Protein AF-A0A0A0DND3-F1 (afdb_monomer_lite)

Radius of gyration: 25.74 Å; chains: 1; bounding box: 34×64×56 Å

pLDDT: mean 73.7, std 19.66, range [35.19, 97.44]

Sequence (98 aa):
MKIGNPLDKAVGGLGPRTEGGSTTGKTSSASGSVSESAKVTLSNVASGLISAADGSFDADKVSSVKNAIDSGTYQVNPEVIADKLITNAKELLQGKQG

Structure (mmCIF, N/CA/C/O backbone):
data_AF-A0A0A0DND3-F1
#
_entry.id   AF-A0A0A0DND3-F1
#
loop_
_atom_site.group_PDB
_atom_site.id
_atom_site.type_symbol
_atom_site.label_atom_id
_atom_site.label_alt_id
_atom_site.label_comp_id
_atom_site.label_asym_id
_atom_site.label_entity_id
_atom_site.label_seq_id
_atom_site.pdbx_PDB_ins_code
_atom_site.Cartn_x
_atom_site.Cartn_y
_atom_site.Cartn_z
_atom_site.occupancy
_atom_site.B_iso_or_equiv
_atom_site.auth_seq_id
_atom_site.auth_comp_id
_atom_site.auth_asym_id
_atom_site.auth_atom_id
_atom_site.pdbx_PDB_model_num
ATOM 1 N N . MET A 1 1 ? -6.866 52.226 -44.396 1.00 52.16 1 MET A N 1
ATOM 2 C CA . MET A 1 1 ? -6.325 51.990 -43.039 1.00 52.16 1 MET A CA 1
ATOM 3 C C . MET A 1 1 ? -7.389 52.319 -42.006 1.00 52.16 1 MET A C 1
ATOM 5 O O . MET A 1 1 ? -7.834 53.458 -41.969 1.00 52.16 1 MET A O 1
ATOM 9 N N . LYS A 1 2 ? -7.789 51.327 -41.210 1.00 59.62 2 LYS A N 1
ATOM 10 C CA . LYS A 1 2 ? -8.263 51.430 -39.819 1.00 59.62 2 LYS A CA 1
ATOM 11 C C . LYS A 1 2 ? -8.333 49.984 -39.317 1.00 59.62 2 LYS A C 1
ATOM 13 O O . LYS A 1 2 ? -9.301 49.278 -39.563 1.00 59.62 2 LYS A O 1
ATOM 18 N N . ILE A 1 3 ? -7.222 49.523 -38.750 1.00 58.66 3 ILE A N 1
ATOM 19 C CA . ILE A 1 3 ? -7.126 48.238 -38.055 1.00 58.66 3 ILE A CA 1
ATOM 20 C C . ILE A 1 3 ? -7.757 48.484 -36.684 1.00 58.66 3 ILE A C 1
ATOM 22 O O . ILE A 1 3 ? -7.184 49.197 -35.866 1.00 58.66 3 ILE A O 1
ATOM 26 N N . GLY A 1 4 ? -8.972 47.984 -36.473 1.00 56.56 4 GLY A N 1
ATOM 27 C CA . GLY A 1 4 ? -9.606 47.974 -35.157 1.00 56.56 4 GLY A CA 1
ATOM 28 C C . GLY A 1 4 ? -9.125 46.750 -34.390 1.00 56.56 4 GLY A C 1
ATOM 29 O O . GLY A 1 4 ? -9.427 45.624 -34.775 1.00 56.56 4 GLY A O 1
ATOM 30 N N . ASN A 1 5 ? -8.334 46.975 -33.346 1.00 63.38 5 ASN A N 1
ATOM 31 C CA . ASN A 1 5 ? -7.783 45.932 -32.492 1.00 63.38 5 ASN A CA 1
ATOM 32 C C . ASN A 1 5 ? -8.884 45.406 -31.540 1.00 63.38 5 ASN A C 1
ATOM 34 O O . ASN A 1 5 ? -9.539 46.221 -30.890 1.00 63.38 5 ASN A O 1
ATOM 38 N N . PRO A 1 6 ? -9.094 44.085 -31.390 1.00 62.25 6 PRO A N 1
ATOM 39 C CA . PRO A 1 6 ? -10.192 43.527 -30.585 1.00 62.25 6 PRO A CA 1
ATOM 40 C C . PRO A 1 6 ? -10.032 43.711 -29.062 1.00 62.25 6 PRO A C 1
ATOM 42 O O . PRO A 1 6 ? -10.860 43.225 -28.295 1.00 62.25 6 PRO A O 1
ATOM 45 N N . LEU A 1 7 ? -8.996 44.424 -28.608 1.00 58.56 7 LEU A N 1
ATOM 46 C CA . LEU A 1 7 ? -8.757 44.706 -27.190 1.00 58.56 7 LEU A CA 1
ATOM 47 C C . LEU A 1 7 ? -9.669 45.807 -26.618 1.00 58.56 7 LEU A C 1
ATOM 49 O O . LEU A 1 7 ? -9.803 45.894 -25.401 1.00 58.56 7 LEU A O 1
ATOM 53 N N . ASP A 1 8 ? -10.359 46.587 -27.456 1.00 55.94 8 ASP A N 1
ATOM 54 C CA . ASP A 1 8 ? -11.243 47.669 -26.983 1.00 55.94 8 ASP A CA 1
ATOM 55 C C . ASP A 1 8 ? -12.521 47.149 -26.286 1.00 55.94 8 ASP A C 1
ATOM 57 O O . ASP A 1 8 ? -13.172 47.865 -25.532 1.00 55.94 8 ASP A O 1
ATOM 61 N N . LYS A 1 9 ? -12.864 45.861 -26.462 1.00 52.91 9 LYS A N 1
ATOM 62 C CA . LYS A 1 9 ? -14.026 45.229 -25.803 1.00 52.91 9 LYS A CA 1
ATOM 63 C C . LYS A 1 9 ? -13.690 44.537 -24.473 1.00 52.91 9 LYS A C 1
ATOM 65 O O . LYS A 1 9 ? -14.569 43.911 -23.885 1.00 52.91 9 LYS A O 1
ATOM 70 N N . ALA A 1 10 ? -12.446 44.628 -24.000 1.00 51.72 10 ALA A N 1
ATOM 71 C CA . ALA A 1 10 ? -11.972 43.904 -22.816 1.00 51.72 10 ALA A CA 1
ATOM 72 C C . ALA A 1 10 ? -11.559 44.810 -21.640 1.00 51.72 10 ALA A C 1
ATOM 74 O O . ALA A 1 10 ? -10.823 44.365 -20.763 1.00 51.72 10 ALA A O 1
ATOM 75 N N . VAL A 1 11 ? -12.035 46.059 -21.575 1.00 52.81 11 VAL A N 1
ATOM 76 C CA . VAL A 1 11 ? -11.799 46.932 -20.411 1.00 52.81 11 VAL A CA 1
ATOM 77 C C . VAL A 1 11 ? -13.092 47.582 -19.917 1.00 52.81 11 VAL A C 1
ATOM 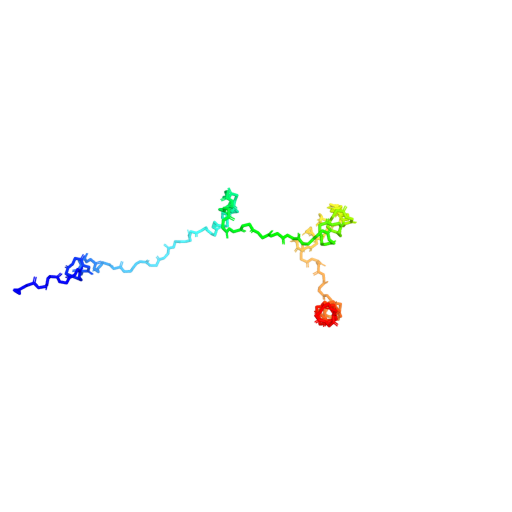79 O O . VAL A 1 11 ? -13.313 48.783 -19.990 1.00 52.81 11 VAL A O 1
ATOM 82 N N . GLY A 1 12 ? -13.990 46.751 -19.396 1.00 45.66 12 GLY A N 1
ATOM 83 C CA . GLY A 1 12 ? -15.213 47.218 -18.752 1.00 45.66 12 GLY A CA 1
ATOM 84 C C . GLY A 1 12 ? -15.622 46.291 -17.621 1.00 45.66 12 GLY A C 1
ATOM 85 O O . GLY A 1 12 ? -16.386 45.361 -17.849 1.00 45.66 12 GLY A O 1
ATOM 86 N N . GLY A 1 13 ? -15.118 46.553 -16.412 1.00 42.22 13 GLY A N 1
ATOM 87 C CA . GLY A 1 13 ? -15.680 45.979 -15.185 1.00 42.22 13 GLY A CA 1
ATOM 88 C C . GLY A 1 13 ? -14.663 45.463 -14.172 1.00 42.22 13 GLY A C 1
ATOM 89 O O . GLY A 1 13 ? -14.648 44.275 -13.873 1.00 42.22 13 GLY A O 1
ATOM 90 N N . LEU A 1 14 ? -13.844 46.347 -13.597 1.00 46.84 14 LEU A N 1
ATOM 91 C CA . LEU A 1 14 ? -13.214 46.081 -12.301 1.00 46.84 14 LEU A CA 1
ATOM 92 C C . LEU A 1 14 ? -14.199 46.513 -11.201 1.00 46.84 14 LEU A C 1
ATOM 94 O O . LEU A 1 14 ? -14.318 47.698 -10.902 1.00 46.84 14 LEU A O 1
ATOM 98 N N . GLY A 1 15 ? -14.928 45.543 -10.645 1.00 52.88 15 GLY A N 1
ATOM 99 C CA . GLY A 1 15 ? -15.695 45.646 -9.395 1.00 52.88 15 GLY A CA 1
ATOM 100 C C . GLY A 1 15 ? -15.065 44.758 -8.306 1.00 52.88 15 GLY A C 1
ATOM 101 O O . GLY A 1 15 ? -14.298 43.855 -8.642 1.00 52.88 15 GLY A O 1
ATOM 102 N N . PRO A 1 16 ? -15.303 45.031 -7.010 1.00 44.03 16 PRO A N 1
ATOM 103 C CA . PRO A 1 16 ? -14.361 44.710 -5.937 1.00 44.03 16 PRO A CA 1
ATOM 104 C C . PRO A 1 16 ? -14.274 43.214 -5.593 1.00 44.03 16 PRO A C 1
ATOM 106 O O . PRO A 1 16 ? -15.274 42.498 -5.560 1.00 44.03 16 PRO A O 1
ATOM 109 N N . ARG A 1 17 ? -13.049 42.769 -5.269 1.00 48.38 17 ARG A N 1
ATOM 110 C CA . ARG A 1 17 ? -12.747 41.468 -4.650 1.00 48.38 17 ARG A CA 1
ATOM 111 C C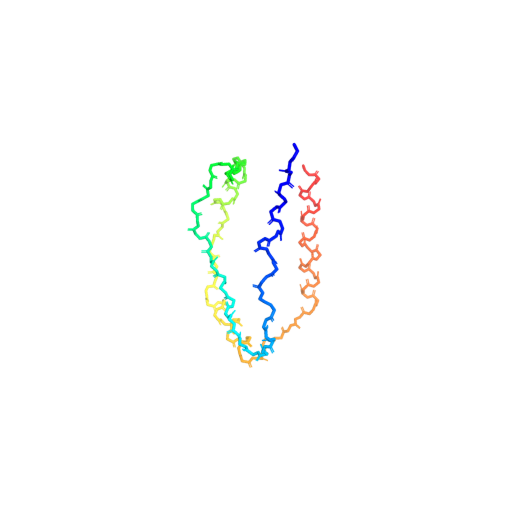 . ARG A 1 17 ? -13.557 41.297 -3.364 1.00 48.38 17 ARG A C 1
ATOM 113 O O . ARG A 1 17 ? -13.436 42.108 -2.451 1.00 48.38 17 ARG A O 1
ATOM 120 N N . THR A 1 18 ? -14.297 40.199 -3.279 1.00 35.97 18 THR A N 1
ATOM 121 C CA . THR A 1 18 ? -14.790 39.620 -2.026 1.00 35.97 18 THR A CA 1
ATOM 122 C C . THR A 1 18 ? -14.154 38.242 -1.868 1.00 35.97 18 THR A C 1
ATOM 124 O O . THR A 1 18 ? -14.186 37.415 -2.777 1.00 35.97 18 THR A O 1
ATOM 127 N N . GLU A 1 19 ? -13.475 38.039 -0.741 1.00 46.09 19 GLU A N 1
ATOM 128 C CA . GLU A 1 19 ? -13.009 36.731 -0.287 1.00 46.09 19 GLU A CA 1
ATOM 129 C C . GLU A 1 19 ? -14.198 35.843 0.097 1.00 46.09 19 GLU A C 1
ATOM 131 O O . GLU A 1 19 ? -15.178 36.322 0.666 1.00 46.09 19 GLU A O 1
ATOM 136 N N . GLY A 1 20 ? -14.053 34.538 -0.148 1.00 38.88 20 GLY A N 1
ATOM 137 C CA . GLY A 1 20 ? -14.869 33.491 0.465 1.00 38.88 20 GLY A CA 1
ATOM 138 C C . GLY A 1 20 ? -15.759 32.724 -0.512 1.00 38.88 20 GLY A C 1
ATOM 139 O O . GLY A 1 20 ? -16.737 33.255 -1.025 1.00 38.88 20 GLY A O 1
ATOM 140 N N . GLY A 1 21 ? -15.464 31.435 -0.707 1.00 35.19 21 GLY A N 1
ATOM 141 C CA . GLY A 1 21 ? -16.420 30.499 -1.302 1.00 35.19 21 GLY A CA 1
ATOM 142 C C . GLY A 1 21 ? -15.786 29.309 -2.009 1.00 35.19 21 GLY A C 1
ATOM 143 O O . GLY A 1 21 ? -15.548 29.353 -3.212 1.00 35.19 21 GLY A O 1
ATOM 144 N N . SER A 1 22 ? -15.550 28.231 -1.262 1.00 50.34 22 SER A N 1
ATOM 145 C CA . SER A 1 22 ? -15.238 26.896 -1.773 1.00 50.34 22 SER A CA 1
ATOM 146 C C . SER A 1 22 ? -16.140 26.504 -2.946 1.00 50.34 22 SER A C 1
ATOM 148 O O . SER A 1 22 ? -17.359 26.463 -2.803 1.00 50.34 22 SER A O 1
ATOM 150 N N . THR A 1 23 ? -15.547 26.105 -4.070 1.00 43.28 23 THR A N 1
ATOM 151 C CA . THR A 1 23 ? -16.228 25.252 -5.048 1.00 43.28 23 THR A CA 1
ATOM 152 C C . THR A 1 23 ? -15.355 24.038 -5.328 1.00 43.28 23 THR A C 1
ATOM 154 O O . THR A 1 23 ? -14.401 24.065 -6.094 1.00 43.28 23 THR A O 1
ATOM 157 N N . THR A 1 24 ? -15.670 22.980 -4.580 1.00 42.28 24 THR A N 1
ATOM 158 C CA . THR A 1 24 ? -15.777 21.601 -5.055 1.00 42.28 24 THR A CA 1
ATOM 159 C C . THR A 1 24 ? -14.832 21.231 -6.192 1.00 42.28 24 THR A C 1
ATOM 161 O O . THR A 1 24 ? -15.125 21.457 -7.366 1.00 42.28 24 THR A O 1
ATOM 164 N N . GLY A 1 25 ? -13.746 20.548 -5.825 1.00 53.38 25 GLY A N 1
ATOM 165 C CA . GLY A 1 25 ? -12.971 19.723 -6.740 1.00 53.38 25 GLY A CA 1
ATOM 166 C C . GLY A 1 25 ? -13.891 18.725 -7.435 1.00 53.38 25 GLY A C 1
ATOM 167 O O . GLY A 1 25 ? -14.232 17.673 -6.899 1.00 53.38 25 GLY A O 1
ATOM 168 N N . LYS A 1 26 ? -14.318 19.076 -8.643 1.00 44.38 26 LYS A N 1
ATOM 169 C CA . LYS A 1 26 ? -14.974 18.165 -9.563 1.00 44.38 26 LYS A CA 1
ATOM 170 C C . LYS A 1 26 ? -13.862 17.476 -10.350 1.00 44.38 26 LYS A C 1
ATOM 172 O O . LYS A 1 26 ? -13.528 17.894 -11.454 1.00 44.38 26 LYS A O 1
ATOM 177 N N . THR A 1 27 ? -13.318 16.389 -9.801 1.00 47.91 27 THR A N 1
ATOM 178 C CA . THR A 1 27 ? -12.823 15.310 -10.666 1.00 47.91 27 THR A CA 1
ATOM 179 C C . THR A 1 27 ? -14.055 14.764 -11.376 1.00 47.91 27 THR A C 1
ATOM 181 O O . THR A 1 27 ? -14.763 13.879 -10.902 1.00 47.91 27 THR A O 1
ATOM 184 N N . SER A 1 28 ? -14.395 15.399 -12.493 1.00 45.97 28 SER A N 1
ATOM 185 C CA . SER A 1 28 ? -15.179 14.750 -13.523 1.00 45.97 28 SER A CA 1
ATOM 186 C C . SER A 1 28 ? -14.258 13.685 -14.083 1.00 45.97 28 SER A C 1
ATOM 188 O O . SER A 1 28 ? -13.363 13.991 -14.868 1.00 45.97 28 SER A O 1
ATOM 190 N N . SER A 1 29 ? -14.440 12.443 -13.644 1.00 54.91 29 SER A N 1
ATOM 1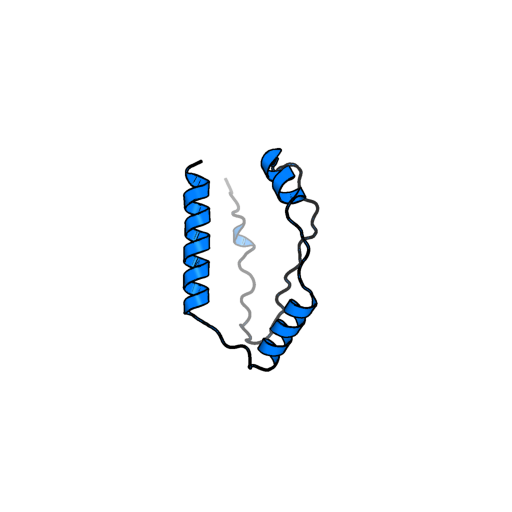91 C CA . SER A 1 29 ? -13.959 11.286 -14.383 1.00 54.91 29 SER A CA 1
ATOM 192 C C . SER A 1 29 ? -14.510 11.428 -15.797 1.00 54.91 29 SER A C 1
ATOM 194 O O . SER A 1 29 ? -15.704 11.231 -16.031 1.00 54.91 29 SER A O 1
ATOM 196 N N . ALA A 1 30 ? -13.668 11.882 -16.722 1.00 52.47 30 ALA A N 1
ATOM 197 C CA . ALA A 1 30 ? -14.027 12.026 -18.115 1.00 52.47 30 ALA A CA 1
ATOM 198 C C . ALA A 1 30 ? -14.168 10.619 -18.703 1.00 52.47 30 ALA A C 1
ATOM 200 O O . ALA A 1 30 ? -13.254 10.090 -19.320 1.00 52.47 30 ALA A O 1
ATOM 201 N N . SER A 1 31 ? -15.342 10.013 -18.529 1.00 55.84 31 SER A N 1
ATOM 202 C CA . SER A 1 31 ? -15.862 9.048 -19.499 1.00 55.84 31 SER A CA 1
ATOM 203 C C . SER A 1 31 ? -16.330 9.836 -20.724 1.00 55.84 31 SER A C 1
ATOM 205 O O . SER A 1 31 ? -17.518 9.945 -21.004 1.00 55.84 31 SER A O 1
ATOM 207 N N . GLY A 1 32 ? -15.381 10.492 -21.390 1.00 57.50 32 GLY A N 1
ATOM 208 C CA . GLY A 1 32 ? -15.566 11.070 -22.712 1.00 57.50 32 GLY A CA 1
ATOM 209 C C . GLY A 1 32 ? -15.079 10.055 -23.733 1.00 57.50 32 GLY A C 1
ATOM 210 O O . GLY A 1 32 ? -14.007 9.476 -23.559 1.00 57.50 32 GLY A O 1
ATOM 211 N N . SER A 1 33 ? -15.865 9.820 -24.782 1.00 64.19 33 SER A N 1
ATOM 212 C CA . SER A 1 33 ? -15.445 9.014 -25.927 1.00 64.19 33 SER A CA 1
ATOM 213 C C . SER A 1 33 ? -14.096 9.518 -26.442 1.00 64.19 33 SER A C 1
ATOM 215 O O . SER A 1 33 ? -13.974 10.681 -26.833 1.00 64.19 33 SER A O 1
ATOM 217 N N . VAL A 1 34 ? -13.086 8.652 -26.410 1.00 70.44 34 VAL A N 1
ATOM 218 C CA . VAL A 1 34 ? -11.736 8.961 -26.883 1.00 70.44 34 VAL A CA 1
ATOM 219 C C . VAL A 1 34 ? -11.806 9.192 -28.396 1.00 70.44 34 VAL A C 1
ATOM 221 O O . VAL A 1 34 ? -12.291 8.330 -29.127 1.00 70.44 34 VAL A O 1
ATOM 224 N N . SER A 1 35 ? -11.367 10.366 -28.863 1.00 71.69 35 SER A N 1
ATOM 225 C CA . SER A 1 35 ? -11.234 10.662 -30.299 1.00 71.69 35 SER A CA 1
ATOM 226 C C . SER A 1 35 ? -10.335 9.614 -30.962 1.00 71.69 35 SER A C 1
ATOM 228 O O . SER A 1 35 ? -9.352 9.202 -30.353 1.00 71.69 35 SER A O 1
ATOM 230 N N . GLU A 1 36 ? -10.609 9.209 -32.206 1.00 71.50 36 GLU A N 1
ATOM 231 C CA . GLU A 1 36 ? -9.802 8.189 -32.910 1.00 71.50 36 GLU A CA 1
ATOM 232 C C . GLU A 1 36 ? -8.314 8.595 -32.998 1.00 71.50 36 GLU A C 1
ATOM 234 O O . GLU A 1 36 ? -7.421 7.756 -32.933 1.00 71.50 36 GLU A O 1
ATOM 239 N N . SER A 1 37 ? -8.034 9.902 -33.020 1.00 73.88 37 SER A N 1
ATOM 240 C CA . SER A 1 37 ? -6.683 10.478 -32.949 1.00 73.88 37 SER A CA 1
ATOM 241 C C . SER A 1 37 ? -5.960 10.299 -31.603 1.00 73.88 37 SER A C 1
ATOM 243 O O . SER A 1 37 ? -4.763 10.557 -31.520 1.00 73.88 37 SER A O 1
ATOM 245 N N . ALA A 1 38 ? -6.661 9.873 -30.553 1.00 75.00 38 ALA A N 1
ATOM 246 C CA . ALA A 1 38 ? -6.118 9.564 -29.231 1.00 75.00 38 ALA A CA 1
ATOM 247 C C . ALA A 1 38 ? -6.057 8.046 -28.958 1.00 75.00 38 ALA A C 1
ATOM 249 O O . ALA A 1 38 ? -5.697 7.632 -27.855 1.00 75.00 38 ALA A O 1
ATOM 250 N N . LYS A 1 39 ? -6.380 7.203 -29.951 1.00 70.50 39 LYS A N 1
ATOM 251 C CA . LYS A 1 39 ? -6.219 5.750 -29.857 1.00 70.50 39 LYS A CA 1
ATOM 252 C C . LYS A 1 39 ? -4.763 5.374 -30.143 1.00 70.50 39 LYS A C 1
ATOM 254 O O . LYS A 1 39 ? -4.255 5.608 -31.236 1.00 70.50 39 LYS A O 1
ATOM 259 N N . VAL A 1 40 ? -4.103 4.756 -29.167 1.00 77.81 40 VAL A N 1
ATOM 260 C CA . VAL A 1 40 ? -2.763 4.174 -29.327 1.00 77.81 40 VAL A CA 1
ATOM 261 C C . VAL A 1 40 ? -2.866 2.660 -29.466 1.00 77.81 40 VAL A C 1
ATOM 263 O O . VAL A 1 40 ? -3.562 1.998 -28.696 1.00 77.81 40 VAL A O 1
ATOM 266 N N . THR A 1 41 ? -2.186 2.100 -30.464 1.00 78.19 41 THR A N 1
ATOM 267 C CA . THR A 1 41 ? -2.148 0.653 -30.689 1.00 78.19 41 THR A CA 1
ATOM 268 C C . THR A 1 41 ? -1.116 0.034 -29.752 1.00 78.19 41 THR A C 1
ATOM 270 O O . THR A 1 41 ? 0.080 0.292 -29.887 1.00 78.19 41 THR A O 1
ATOM 273 N N . LEU A 1 42 ? -1.563 -0.769 -28.787 1.00 76.56 42 LEU A N 1
ATOM 274 C CA . LEU A 1 42 ? -0.660 -1.581 -27.971 1.00 76.56 42 LEU A CA 1
ATOM 275 C C . LEU A 1 42 ? -0.100 -2.742 -28.801 1.00 76.56 42 LEU A C 1
ATOM 277 O O . LEU A 1 42 ? -0.790 -3.289 -29.661 1.00 76.56 42 LEU A O 1
ATOM 281 N N . SER A 1 43 ? 1.147 -3.137 -28.530 1.00 78.88 43 SER A N 1
ATOM 282 C CA . SER A 1 43 ? 1.717 -4.342 -29.134 1.00 78.88 43 SER A CA 1
ATOM 283 C C . SER A 1 43 ? 0.968 -5.587 -28.647 1.00 78.88 43 SER A C 1
ATOM 285 O O . SER A 1 43 ? 0.526 -5.646 -27.498 1.00 78.88 43 SER A O 1
ATOM 287 N N . ASN A 1 44 ? 0.867 -6.619 -29.491 1.00 77.56 44 ASN A N 1
ATOM 288 C CA . ASN A 1 44 ? 0.203 -7.879 -29.130 1.00 77.56 44 ASN A CA 1
ATOM 289 C C . ASN A 1 44 ? 0.774 -8.515 -27.848 1.00 77.56 44 ASN A C 1
ATOM 291 O O . ASN A 1 44 ? 0.035 -9.150 -27.100 1.00 77.56 44 ASN A O 1
ATOM 295 N N . VAL A 1 45 ? 2.067 -8.312 -27.570 1.00 75.50 45 VAL A N 1
ATOM 296 C CA . VAL A 1 45 ? 2.726 -8.777 -26.339 1.00 75.50 45 VAL A CA 1
ATOM 297 C C . VAL A 1 45 ? 2.203 -8.026 -25.112 1.00 75.50 45 VAL A C 1
ATOM 299 O O . VAL A 1 45 ? 1.872 -8.654 -24.110 1.00 75.50 45 VAL A O 1
ATOM 302 N N . ALA A 1 46 ? 2.060 -6.699 -25.194 1.00 76.38 46 ALA A N 1
ATOM 303 C CA . ALA A 1 46 ? 1.511 -5.894 -24.104 1.00 76.38 46 ALA A CA 1
ATOM 304 C C . ALA A 1 46 ? 0.032 -6.228 -23.838 1.00 76.38 46 ALA A C 1
ATOM 306 O O . ALA A 1 46 ? -0.370 -6.365 -22.685 1.00 76.38 46 ALA A O 1
ATOM 307 N N . SER A 1 47 ? -0.768 -6.432 -24.890 1.00 77.25 47 SER A N 1
ATOM 308 C CA . SER A 1 47 ? -2.163 -6.874 -24.754 1.00 77.25 47 SER A CA 1
ATOM 309 C C . SER A 1 47 ? -2.282 -8.267 -24.125 1.00 77.25 47 SER A C 1
ATOM 311 O O . SER A 1 47 ? -3.155 -8.479 -23.286 1.00 77.25 47 SER A O 1
ATOM 313 N N . GLY A 1 48 ? -1.390 -9.198 -24.480 1.00 76.69 48 GLY A N 1
ATOM 314 C CA . GLY A 1 48 ? -1.329 -10.526 -23.864 1.00 76.69 48 GLY A CA 1
ATOM 315 C C . GLY A 1 48 ? -0.943 -10.476 -22.384 1.00 76.69 48 GLY A C 1
ATOM 316 O O . GLY A 1 48 ? -1.559 -11.161 -21.574 1.00 76.69 48 GLY A O 1
ATOM 317 N N . LEU A 1 49 ? 0.010 -9.614 -22.014 1.00 78.06 49 LEU A N 1
ATOM 318 C CA . LEU A 1 49 ? 0.419 -9.430 -20.620 1.00 78.06 49 LEU A CA 1
ATOM 319 C C . LEU A 1 49 ? -0.698 -8.822 -19.764 1.00 78.06 49 LEU A C 1
ATOM 321 O O . LEU A 1 49 ? -0.922 -9.279 -18.652 1.00 78.06 49 LEU A O 1
ATOM 325 N N . ILE A 1 50 ? -1.434 -7.838 -20.288 1.00 75.38 50 ILE A N 1
ATOM 326 C CA . ILE A 1 50 ? -2.595 -7.253 -19.597 1.00 75.38 50 ILE A CA 1
ATOM 327 C C . ILE A 1 50 ? -3.709 -8.288 -19.435 1.00 75.38 50 ILE A C 1
ATOM 329 O O . ILE A 1 50 ? -4.335 -8.347 -18.385 1.00 75.38 50 ILE A O 1
ATOM 333 N N . SER A 1 51 ? -3.934 -9.134 -20.443 1.00 69.69 51 SER A N 1
ATOM 334 C CA . SER A 1 51 ? -4.912 -10.222 -20.343 1.00 69.69 51 SER A CA 1
ATOM 335 C C . SER A 1 51 ? -4.488 -11.325 -19.364 1.00 69.69 51 SER A C 1
ATOM 337 O O . SER A 1 51 ? -5.349 -12.072 -18.908 1.00 69.69 51 SER A O 1
ATOM 339 N N . ALA A 1 52 ? -3.189 -11.445 -19.075 1.00 66.31 52 ALA A N 1
ATOM 340 C CA . ALA A 1 52 ? -2.627 -12.356 -18.078 1.00 66.31 52 ALA A CA 1
ATOM 341 C C . ALA A 1 52 ? -2.471 -11.710 -16.690 1.00 66.31 52 ALA A C 1
ATOM 343 O O . ALA A 1 52 ? -2.220 -12.412 -15.712 1.00 66.31 52 ALA A O 1
ATOM 344 N N . ALA A 1 53 ? -2.597 -10.385 -16.593 1.00 68.56 53 ALA A N 1
ATOM 345 C CA . ALA A 1 53 ? -2.619 -9.680 -15.328 1.00 68.56 53 ALA A CA 1
ATOM 346 C C . ALA A 1 53 ? -3.987 -9.902 -14.678 1.00 68.56 53 ALA A C 1
ATOM 348 O O . ALA A 1 53 ? -5.009 -9.402 -15.152 1.00 68.56 53 ALA A O 1
ATOM 349 N N . ASP A 1 54 ? -4.003 -10.657 -13.583 1.00 67.00 54 ASP A N 1
ATOM 350 C CA . ASP A 1 54 ? -5.188 -10.803 -12.752 1.00 67.00 54 ASP A CA 1
ATOM 351 C C . ASP A 1 54 ? -5.568 -9.424 -12.196 1.00 67.00 54 ASP A C 1
ATOM 353 O O . ASP A 1 54 ? -4.912 -8.877 -11.311 1.00 67.00 54 ASP A O 1
ATOM 357 N N . GLY A 1 55 ? -6.647 -8.844 -12.726 1.00 70.94 55 GLY A N 1
ATOM 358 C CA . GLY A 1 55 ? -7.260 -7.618 -12.202 1.00 70.94 55 GLY A CA 1
ATOM 359 C C . GLY A 1 55 ? -7.962 -7.824 -10.855 1.00 70.94 55 GLY A C 1
ATOM 360 O O . GLY A 1 55 ? -8.683 -6.940 -10.392 1.00 70.94 55 GLY A O 1
ATOM 361 N N . SER A 1 56 ? -7.792 -8.999 -10.247 1.00 80.94 56 SER A N 1
ATOM 362 C CA . SER A 1 56 ? -8.313 -9.336 -8.935 1.00 80.94 56 SER A CA 1
ATOM 363 C C . SER A 1 56 ? -7.539 -8.574 -7.865 1.00 80.94 56 SER A C 1
ATOM 365 O O . SER A 1 56 ? -6.325 -8.716 -7.714 1.00 80.94 56 SER A O 1
ATOM 367 N N . PHE A 1 57 ? -8.252 -7.750 -7.108 1.00 87.56 57 PHE A N 1
ATOM 368 C CA . PHE A 1 57 ? -7.738 -7.111 -5.908 1.00 87.56 57 PHE A CA 1
ATOM 369 C C . PHE A 1 57 ? -8.539 -7.589 -4.702 1.00 87.56 57 PHE A C 1
ATOM 371 O O . PHE A 1 57 ? -9.729 -7.890 -4.785 1.00 87.56 57 PHE A O 1
ATOM 378 N N . ASP A 1 58 ? -7.871 -7.635 -3.558 1.00 92.50 58 ASP A N 1
ATOM 379 C CA . ASP A 1 58 ? -8.467 -8.058 -2.300 1.00 92.50 58 ASP A CA 1
ATOM 380 C C . ASP A 1 58 ? -9.277 -6.896 -1.698 1.00 92.50 58 ASP A C 1
ATOM 382 O O . ASP A 1 58 ? -8.724 -5.958 -1.112 1.00 92.50 58 ASP A O 1
ATOM 386 N N . ALA A 1 59 ? -10.596 -6.930 -1.903 1.00 93.75 59 ALA A N 1
ATOM 387 C CA . ALA A 1 59 ? -11.512 -5.898 -1.424 1.00 93.75 59 ALA A CA 1
ATOM 388 C C . ALA A 1 59 ? -11.530 -5.795 0.112 1.00 93.75 59 ALA A C 1
ATOM 390 O O . ALA A 1 59 ? -11.639 -4.687 0.648 1.00 93.75 59 ALA A O 1
ATOM 391 N N . ASP A 1 60 ? -11.357 -6.918 0.814 1.00 95.19 60 ASP A N 1
ATOM 392 C CA . ASP A 1 60 ? -11.342 -6.963 2.277 1.00 95.19 60 ASP A CA 1
ATOM 393 C C . ASP A 1 60 ? -10.089 -6.275 2.826 1.00 95.19 60 ASP A C 1
ATOM 395 O O . ASP A 1 60 ? -10.176 -5.439 3.732 1.00 95.19 60 ASP A O 1
ATOM 399 N N . LYS A 1 61 ? -8.922 -6.521 2.214 1.00 94.94 61 LYS A N 1
ATOM 400 C CA . LYS A 1 61 ? -7.697 -5.770 2.533 1.00 94.94 61 LYS A CA 1
ATOM 401 C C . LYS A 1 61 ? -7.862 -4.279 2.296 1.00 94.94 61 LYS A C 1
ATOM 403 O O . LYS A 1 61 ? -7.472 -3.493 3.158 1.00 94.94 61 LYS A O 1
ATOM 408 N N . VAL A 1 62 ? -8.427 -3.874 1.157 1.00 95.25 62 VAL A N 1
ATOM 409 C CA . VAL A 1 62 ? -8.634 -2.448 0.852 1.00 95.25 62 VAL A CA 1
ATOM 410 C C . VAL A 1 62 ? -9.541 -1.800 1.899 1.00 95.25 62 VAL A C 1
ATOM 412 O O . VAL A 1 62 ? -9.223 -0.718 2.396 1.00 95.25 62 VAL A O 1
ATOM 415 N N . SER A 1 63 ? -10.629 -2.471 2.287 1.00 96.06 63 SER A N 1
ATOM 416 C CA . SER A 1 63 ? -11.528 -1.990 3.340 1.00 96.06 63 SER A CA 1
ATOM 417 C C . SER A 1 63 ? -10.813 -1.860 4.688 1.00 96.06 63 SER A C 1
ATOM 419 O O . SER A 1 63 ? -10.900 -0.814 5.331 1.00 96.06 63 SER A O 1
ATOM 421 N N . SER A 1 64 ? -10.035 -2.871 5.087 1.00 95.88 64 SER A N 1
ATOM 422 C CA . SER A 1 64 ? -9.273 -2.839 6.339 1.00 95.88 64 SER A CA 1
ATOM 423 C C . SER A 1 64 ? -8.253 -1.701 6.371 1.00 95.88 64 SER A C 1
ATOM 425 O O . SER A 1 64 ? -8.126 -1.025 7.391 1.00 95.88 64 SER A O 1
ATOM 427 N N . VAL A 1 65 ? -7.522 -1.484 5.273 1.00 95.25 65 VAL A N 1
ATOM 428 C CA . VAL A 1 65 ? -6.534 -0.400 5.177 1.00 95.25 65 VAL A CA 1
ATOM 429 C C . VAL A 1 65 ? -7.228 0.956 5.247 1.00 95.25 65 VAL A C 1
ATOM 431 O O . VAL A 1 65 ? -6.781 1.822 5.995 1.00 95.25 65 VAL A O 1
ATOM 434 N N . LYS A 1 66 ? -8.349 1.129 4.536 1.00 96.00 66 LYS A N 1
ATOM 435 C CA . LYS A 1 66 ? -9.149 2.357 4.599 1.00 96.00 66 LYS A CA 1
ATOM 436 C C . LYS A 1 66 ? -9.588 2.665 6.031 1.00 96.00 66 LYS A C 1
ATOM 438 O O . LYS A 1 66 ? -9.345 3.767 6.510 1.00 96.00 66 LYS A O 1
ATOM 443 N N . ASN A 1 67 ? -10.150 1.679 6.728 1.00 97.38 67 ASN A N 1
ATOM 444 C CA . ASN A 1 67 ? -10.596 1.854 8.108 1.00 97.38 67 ASN A CA 1
ATOM 445 C C . ASN A 1 67 ? -9.439 2.242 9.040 1.00 97.38 67 ASN A C 1
ATOM 447 O O . ASN A 1 67 ? -9.611 3.127 9.869 1.00 97.38 67 ASN A O 1
ATOM 451 N N . ALA A 1 68 ? -8.260 1.627 8.887 1.00 96.06 68 ALA A N 1
ATOM 452 C CA . ALA A 1 68 ? -7.079 1.961 9.687 1.00 96.06 68 ALA A CA 1
ATOM 453 C C . ALA A 1 68 ? -6.584 3.400 9.449 1.00 96.06 68 ALA A C 1
ATOM 455 O O . ALA A 1 68 ? -6.107 4.056 10.379 1.00 96.06 68 ALA A O 1
ATOM 456 N N . ILE A 1 69 ? -6.698 3.897 8.212 1.00 95.81 69 ILE A N 1
ATOM 457 C CA . ILE A 1 69 ? -6.377 5.288 7.863 1.00 95.81 69 ILE A CA 1
ATOM 458 C C . ILE A 1 69 ? -7.406 6.234 8.494 1.00 95.81 69 ILE A C 1
ATOM 460 O O . ILE A 1 69 ? -7.012 7.190 9.158 1.00 95.81 69 ILE A O 1
ATOM 464 N N . ASP A 1 70 ? -8.701 5.934 8.357 1.00 96.50 70 ASP A N 1
ATOM 465 C CA . ASP A 1 70 ? -9.790 6.743 8.922 1.00 96.50 70 ASP A CA 1
ATOM 466 C C . ASP A 1 70 ? -9.722 6.799 10.460 1.00 96.50 70 ASP A C 1
ATOM 468 O O . ASP A 1 70 ? -9.969 7.845 11.060 1.00 96.50 70 ASP A O 1
ATOM 472 N N . SER A 1 71 ? -9.330 5.697 11.113 1.00 96.25 71 SER A N 1
ATOM 473 C CA . SER A 1 71 ? -9.131 5.642 12.566 1.00 96.25 71 SER A CA 1
ATOM 474 C C . SER A 1 71 ? -7.783 6.199 13.038 1.00 96.25 71 SER A C 1
ATOM 476 O O . SER A 1 71 ? -7.528 6.215 14.241 1.00 96.25 71 SER A O 1
ATOM 478 N N . GLY A 1 72 ? -6.894 6.609 12.126 1.00 95.44 72 GLY A N 1
ATOM 479 C CA . GLY A 1 72 ? -5.564 7.137 12.452 1.00 95.44 72 GLY A CA 1
ATOM 480 C C . GLY A 1 72 ? -4.587 6.112 13.044 1.00 95.44 72 GLY A C 1
ATO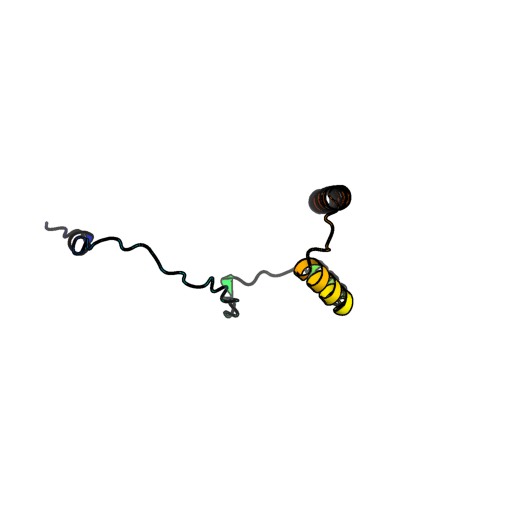M 481 O O . GLY A 1 72 ? -3.593 6.494 13.654 1.00 95.44 72 GLY A O 1
ATOM 482 N N . THR A 1 73 ? -4.859 4.814 12.892 1.00 96.31 73 THR A N 1
ATOM 483 C CA . THR A 1 73 ? -4.024 3.717 13.419 1.00 96.31 73 THR A CA 1
ATOM 484 C C . THR A 1 73 ? -3.088 3.132 12.367 1.00 96.31 73 THR A C 1
ATOM 486 O O . THR A 1 73 ? -2.229 2.309 12.688 1.00 96.31 73 THR A O 1
ATOM 489 N N . TYR A 1 74 ? -3.235 3.546 11.107 1.00 95.75 74 TYR A N 1
ATOM 490 C CA . TYR A 1 74 ? -2.333 3.152 10.039 1.00 95.75 74 TYR A CA 1
ATOM 491 C C . TYR A 1 74 ? -0.933 3.732 10.270 1.00 95.75 74 TYR A C 1
ATOM 493 O O . TYR A 1 74 ? -0.739 4.947 10.232 1.00 95.75 74 TYR A O 1
ATOM 501 N N . GLN A 1 75 ? 0.049 2.852 10.468 1.00 95.44 75 GLN A N 1
ATOM 502 C CA . GLN A 1 75 ? 1.437 3.247 10.678 1.00 95.44 75 GLN A CA 1
ATOM 503 C C . GLN A 1 75 ? 2.233 3.193 9.380 1.00 95.44 75 GLN A C 1
ATOM 505 O O . GLN A 1 75 ? 2.328 2.159 8.717 1.00 95.44 75 GLN A O 1
ATOM 510 N N . VAL A 1 76 ? 2.844 4.325 9.038 1.00 94.38 76 VAL A N 1
ATOM 511 C CA . VAL A 1 76 ? 3.705 4.447 7.865 1.00 94.38 76 VAL A CA 1
ATOM 512 C C . VAL A 1 76 ? 5.062 3.817 8.166 1.00 94.38 76 VAL A C 1
ATOM 514 O O . VAL A 1 76 ? 5.733 4.205 9.119 1.00 94.38 76 VAL A O 1
ATOM 517 N N . ASN A 1 77 ? 5.485 2.872 7.325 1.00 95.56 77 ASN A N 1
ATOM 518 C CA . ASN A 1 77 ? 6.832 2.312 7.373 1.00 95.56 77 ASN A CA 1
ATOM 519 C C . ASN A 1 77 ? 7.697 2.936 6.257 1.00 95.56 77 ASN A C 1
ATOM 521 O O . ASN A 1 77 ? 7.485 2.606 5.086 1.00 95.56 77 ASN A O 1
ATOM 525 N N . PRO A 1 78 ? 8.646 3.833 6.584 1.00 96.75 78 PRO A N 1
ATOM 526 C CA . PRO A 1 78 ? 9.458 4.531 5.588 1.00 96.75 78 PRO A CA 1
ATOM 527 C C . PRO A 1 78 ? 10.418 3.605 4.830 1.00 96.75 78 PRO A C 1
ATOM 529 O O . PRO A 1 78 ? 10.603 3.796 3.630 1.00 96.75 78 PRO A O 1
ATOM 532 N N . GLU A 1 79 ? 10.961 2.574 5.482 1.00 96.56 79 GLU A N 1
ATOM 533 C CA . GLU A 1 79 ? 11.887 1.616 4.857 1.00 96.56 79 GLU A CA 1
ATOM 534 C C . GLU A 1 79 ? 11.194 0.852 3.722 1.00 96.56 79 GLU A C 1
ATOM 536 O O . GLU A 1 79 ? 11.684 0.789 2.598 1.00 96.56 79 GLU A O 1
ATOM 541 N N . VAL A 1 80 ? 9.966 0.381 3.972 1.00 96.44 80 VAL A N 1
ATOM 542 C CA . VAL A 1 80 ? 9.165 -0.325 2.957 1.00 96.44 80 VAL A CA 1
ATOM 543 C C . VAL A 1 80 ? 8.835 0.581 1.769 1.00 96.44 80 VAL A C 1
ATOM 545 O O . VAL A 1 80 ? 8.764 0.112 0.630 1.00 96.44 80 VAL A O 1
ATOM 548 N N . ILE A 1 81 ? 8.612 1.875 2.012 1.00 95.06 81 ILE A N 1
ATOM 549 C CA . ILE A 1 81 ? 8.369 2.844 0.939 1.00 95.06 81 ILE A CA 1
ATOM 550 C C . ILE A 1 81 ? 9.636 3.012 0.102 1.00 95.06 81 ILE A C 1
ATOM 552 O O . ILE A 1 81 ? 9.560 2.923 -1.123 1.00 95.06 81 ILE A O 1
ATOM 556 N N . ALA A 1 82 ? 10.789 3.205 0.744 1.00 97.44 82 ALA A N 1
ATOM 557 C CA . ALA A 1 82 ? 12.068 3.352 0.059 1.00 97.44 82 ALA A CA 1
ATOM 558 C C . ALA A 1 82 ? 12.388 2.126 -0.810 1.00 97.44 82 ALA A C 1
ATOM 560 O O . ALA A 1 82 ? 12.669 2.274 -2.001 1.00 97.44 82 ALA A O 1
ATOM 561 N N . ASP A 1 83 ? 12.233 0.922 -0.263 1.00 96.69 83 ASP A N 1
ATOM 562 C CA . ASP A 1 83 ? 12.475 -0.326 -0.988 1.00 96.69 83 ASP A CA 1
ATOM 563 C C . ASP A 1 83 ? 11.565 -0.472 -2.213 1.00 96.69 83 ASP A C 1
ATOM 565 O O . ASP A 1 83 ? 12.022 -0.837 -3.303 1.00 96.69 83 ASP A O 1
ATOM 569 N N . LYS A 1 84 ? 10.272 -0.148 -2.070 1.00 96.06 84 LYS A N 1
ATOM 570 C CA . LYS A 1 84 ? 9.309 -0.192 -3.181 1.00 96.06 84 LYS A CA 1
ATOM 571 C C . LYS A 1 84 ? 9.613 0.856 -4.250 1.00 96.06 84 LYS A C 1
ATOM 573 O O . LYS A 1 84 ? 9.510 0.538 -5.433 1.00 96.06 84 LYS A O 1
ATOM 578 N N . LEU A 1 85 ? 10.018 2.067 -3.862 1.00 96.25 85 LEU A N 1
ATOM 579 C CA . LEU A 1 85 ? 10.412 3.121 -4.803 1.00 96.25 85 LEU A CA 1
ATOM 580 C C . LEU A 1 85 ? 11.663 2.727 -5.595 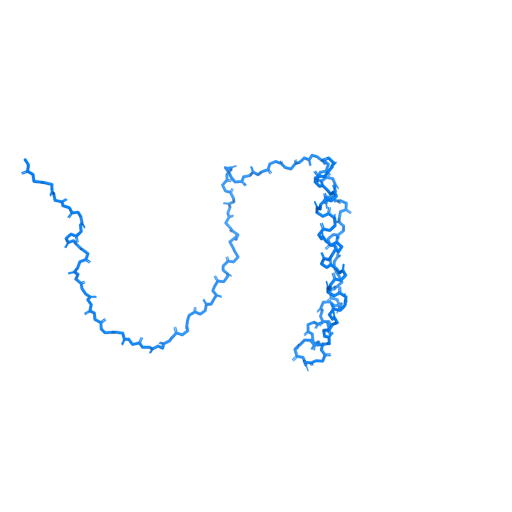1.00 96.25 85 LEU A C 1
ATOM 582 O O . LEU A 1 85 ? 11.681 2.861 -6.818 1.00 96.25 85 LEU A O 1
ATOM 586 N N . ILE A 1 86 ? 12.683 2.189 -4.921 1.00 95.69 86 ILE A N 1
ATOM 587 C CA . ILE A 1 86 ? 13.908 1.707 -5.570 1.00 95.69 86 ILE A CA 1
ATOM 588 C C . ILE A 1 86 ? 13.589 0.541 -6.506 1.00 95.69 86 ILE A C 1
ATOM 590 O O . ILE A 1 86 ? 14.079 0.512 -7.634 1.00 95.69 86 ILE A O 1
ATOM 594 N N . THR A 1 87 ? 12.755 -0.404 -6.068 1.00 96.50 87 THR A N 1
ATOM 595 C CA . THR A 1 87 ? 12.336 -1.551 -6.887 1.00 96.50 87 THR A CA 1
ATOM 596 C C . THR A 1 87 ? 11.607 -1.091 -8.147 1.00 96.50 87 THR A C 1
ATOM 598 O O . THR A 1 87 ? 11.984 -1.496 -9.243 1.00 96.50 87 THR A O 1
ATOM 601 N N . ASN A 1 88 ? 10.649 -0.169 -8.024 1.00 94.62 88 ASN A N 1
ATOM 602 C CA . ASN A 1 88 ? 9.930 0.365 -9.177 1.00 94.62 88 ASN A CA 1
ATOM 603 C C . ASN A 1 88 ? 10.855 1.133 -10.140 1.00 94.62 88 ASN A C 1
ATOM 605 O O . ASN A 1 88 ? 10.802 0.931 -11.352 1.00 94.62 88 ASN A O 1
ATOM 609 N N . ALA A 1 89 ? 11.764 1.960 -9.612 1.00 94.38 89 ALA A N 1
ATOM 610 C CA . ALA A 1 89 ? 12.752 2.664 -10.429 1.00 94.38 89 ALA A CA 1
ATOM 611 C C . ALA A 1 89 ? 13.673 1.688 -11.180 1.00 94.38 89 ALA A C 1
ATOM 613 O O . ALA A 1 89 ? 13.983 1.890 -12.355 1.00 94.38 89 ALA A O 1
ATOM 614 N N . LYS A 1 90 ? 14.083 0.605 -10.514 1.00 94.12 90 LYS A N 1
ATOM 615 C CA . LYS A 1 90 ? 14.873 -0.481 -11.096 1.00 94.12 90 LYS A CA 1
ATOM 616 C C . LYS A 1 90 ? 14.130 -1.156 -12.252 1.00 94.12 90 LYS A C 1
ATOM 618 O O . LYS A 1 90 ? 14.715 -1.271 -13.327 1.00 94.12 90 LYS A O 1
ATOM 623 N N . GLU A 1 91 ? 12.874 -1.551 -12.056 1.00 90.69 91 GLU A N 1
ATOM 624 C CA . GLU A 1 91 ? 12.029 -2.163 -13.094 1.00 90.69 91 GLU A CA 1
ATOM 625 C C . GLU A 1 91 ? 11.897 -1.262 -14.328 1.00 90.69 91 GLU A C 1
ATOM 627 O O . GLU A 1 91 ? 12.121 -1.719 -15.449 1.00 90.69 91 GLU A O 1
ATOM 632 N N . LEU A 1 92 ? 11.621 0.033 -14.132 1.00 91.00 92 LEU A N 1
ATOM 633 C CA . LEU A 1 92 ? 11.516 1.003 -15.228 1.00 91.00 92 LEU A CA 1
ATOM 634 C C . LEU A 1 92 ? 12.828 1.151 -16.009 1.00 91.00 92 LEU A C 1
ATOM 636 O O . LEU A 1 92 ? 12.819 1.276 -17.235 1.00 91.00 92 LEU A O 1
ATOM 640 N N . LEU A 1 93 ? 13.965 1.132 -15.312 1.00 91.06 93 LEU A N 1
ATOM 641 C CA . LEU A 1 93 ? 15.274 1.295 -15.937 1.00 91.06 93 LEU A CA 1
ATOM 642 C C . LEU A 1 93 ? 15.724 0.030 -16.683 1.00 91.06 93 LEU A C 1
ATOM 644 O O . LEU A 1 93 ? 16.323 0.134 -17.751 1.00 91.06 93 LEU A O 1
ATOM 648 N N . GLN A 1 94 ? 15.400 -1.152 -16.152 1.00 87.25 94 GLN A N 1
ATOM 649 C CA . GLN A 1 94 ? 15.672 -2.449 -16.784 1.00 87.25 94 GLN A CA 1
ATOM 650 C C . GLN A 1 94 ? 14.755 -2.700 -17.983 1.00 87.25 94 GLN A C 1
ATOM 652 O O . GLN A 1 94 ? 15.228 -3.154 -19.021 1.00 87.25 94 GLN A O 1
ATOM 657 N N . GLY A 1 95 ? 13.479 -2.315 -17.893 1.00 72.50 95 GLY A N 1
ATOM 658 C CA . GLY A 1 95 ? 12.535 -2.379 -19.011 1.00 72.50 95 GLY A CA 1
ATOM 659 C C . GLY A 1 95 ? 12.887 -1.451 -20.181 1.00 72.50 95 GLY A C 1
ATOM 660 O O . GLY A 1 95 ? 12.408 -1.668 -21.287 1.00 72.50 95 GLY A O 1
ATOM 661 N N . LYS A 1 96 ? 13.745 -0.440 -19.967 1.00 61.47 96 LYS A N 1
ATOM 662 C CA . LYS A 1 96 ? 14.260 0.467 -21.012 1.00 61.47 96 LYS A CA 1
ATOM 663 C C . LYS A 1 96 ? 15.503 -0.074 -21.741 1.00 61.47 96 LYS A C 1
ATOM 665 O O . LYS A 1 96 ? 15.894 0.500 -22.755 1.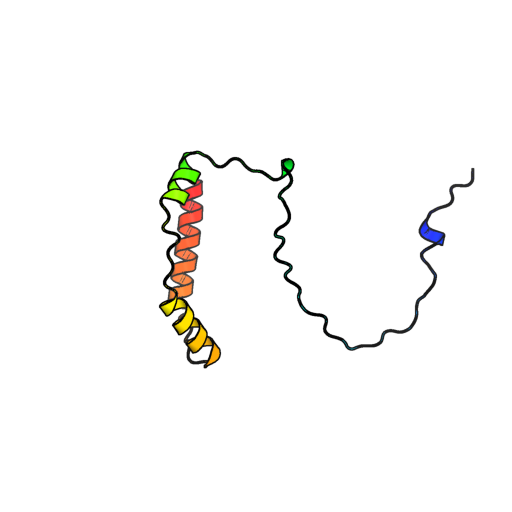00 61.47 96 LYS A O 1
ATOM 670 N N . GLN A 1 97 ? 16.156 -1.116 -21.219 1.00 58.50 97 GLN A N 1
ATOM 671 C CA . GLN A 1 97 ? 17.347 -1.727 -21.832 1.00 58.50 97 GLN A CA 1
ATOM 672 C C . GLN A 1 97 ? 17.048 -3.002 -22.641 1.00 58.50 97 GLN A C 1
ATOM 674 O O . GLN A 1 97 ? 17.987 -3.650 -23.100 1.00 58.50 97 GLN A O 1
ATOM 679 N N . GLY A 1 98 ? 15.768 -3.345 -22.816 1.00 48.28 98 GLY A N 1
ATOM 680 C CA . GLY A 1 98 ? 15.299 -4.388 -23.733 1.00 48.28 98 GLY A CA 1
ATOM 681 C C . GLY A 1 98 ? 14.850 -3.818 -25.069 1.00 48.28 98 GLY A C 1
ATOM 682 O O . GLY A 1 98 ? 14.243 -2.723 -25.058 1.00 48.28 98 GLY A O 1
#

Secondary structure (DSSP, 8-state):
-----GGGGS---------------------PPPPGGG-----HHHHHHHHHS-----HHHHHHHHHHHHTT-PPP-HHHHHHHHHHHHHHHHHHT--

Foldseek 3Di:
DDPDDPCVVPPPDDDDDDDDDDDDDPPPVPPDDDDPVRDDDDDPVVVVVVVVPPPDDDPVVVVVQVVCVVVVNDDDDVVVVVVVVVVVVVVVVVVVVD